Protein AF-A0A183D5B6-F1 (afdb_monomer_lite)

Structure (mmCIF, N/CA/C/O backbone):
data_AF-A0A183D5B6-F1
#
_entry.id   AF-A0A183D5B6-F1
#
loop_
_atom_site.group_PDB
_atom_site.id
_atom_site.type_symbol
_atom_site.label_atom_id
_atom_site.label_alt_id
_atom_site.label_comp_id
_atom_site.label_asym_id
_atom_site.label_entity_id
_atom_site.label_seq_id
_atom_site.pdbx_PDB_ins_code
_atom_site.Cartn_x
_atom_site.Cartn_y
_atom_site.Cartn_z
_atom_site.occupancy
_atom_site.B_iso_or_equiv
_atom_site.auth_seq_id
_atom_site.auth_comp_id
_atom_site.auth_asym_id
_atom_site.auth_atom_id
_atom_site.pdbx_PDB_model_num
ATOM 1 N N . LEU A 1 1 ? -7.901 15.102 -16.592 1.00 72.69 1 LEU A N 1
ATOM 2 C CA . LEU A 1 1 ? -7.414 14.737 -15.235 1.00 72.69 1 LEU A CA 1
ATOM 3 C C . LEU A 1 1 ? -6.579 15.893 -14.696 1.00 72.69 1 LEU A C 1
ATOM 5 O O . LEU A 1 1 ? -5.852 16.489 -15.480 1.00 72.69 1 LEU A O 1
ATOM 9 N N . LYS A 1 2 ? -6.691 16.240 -13.405 1.00 83.62 2 LYS A N 1
ATOM 10 C CA . LYS A 1 2 ? -5.818 17.269 -12.806 1.00 83.62 2 LYS A CA 1
ATOM 11 C C . LYS A 1 2 ? -4.348 16.827 -12.911 1.00 83.62 2 LYS A C 1
ATOM 13 O O . LYS A 1 2 ? -4.096 15.622 -12.816 1.00 83.62 2 LYS A O 1
ATOM 18 N N . PRO A 1 3 ? -3.394 17.759 -13.086 1.00 90.00 3 PRO A N 1
ATOM 19 C CA . PRO A 1 3 ? -1.983 17.404 -13.130 1.00 90.00 3 PRO A CA 1
ATOM 20 C C . PRO A 1 3 ? -1.570 16.699 -11.827 1.00 90.00 3 PRO A C 1
ATOM 22 O O . PRO A 1 3 ? -2.058 17.061 -10.748 1.00 90.00 3 PRO A O 1
ATOM 25 N N . PRO A 1 4 ? -0.699 15.679 -11.898 1.00 94.19 4 PRO A N 1
ATOM 26 C CA . PRO A 1 4 ? -0.290 14.954 -10.709 1.00 94.19 4 PRO A CA 1
ATOM 27 C C . PRO A 1 4 ? 0.570 15.808 -9.783 1.00 94.19 4 PRO A C 1
ATOM 29 O O . PRO A 1 4 ? 1.421 16.581 -10.222 1.00 94.19 4 PRO A O 1
ATOM 32 N N . LYS A 1 5 ? 0.426 15.578 -8.477 1.00 95.31 5 LYS A N 1
ATOM 33 C CA . LYS A 1 5 ? 1.316 16.164 -7.472 1.00 95.31 5 LYS A CA 1
ATOM 34 C C . LYS A 1 5 ? 2.598 15.336 -7.385 1.00 95.31 5 LYS A C 1
ATOM 36 O O . LYS A 1 5 ? 2.540 14.158 -7.035 1.00 95.31 5 LYS A O 1
ATOM 41 N N . LYS A 1 6 ? 3.743 15.956 -7.675 1.00 96.31 6 LYS A N 1
ATOM 42 C CA . LYS A 1 6 ? 5.081 15.360 -7.534 1.00 96.31 6 LYS A CA 1
ATOM 43 C C . LYS A 1 6 ? 5.685 15.785 -6.197 1.00 96.31 6 LYS A C 1
ATOM 45 O O . LYS A 1 6 ? 5.609 16.955 -5.836 1.00 96.31 6 LYS A O 1
ATOM 50 N N . ILE A 1 7 ? 6.222 14.837 -5.436 1.00 95.50 7 ILE A N 1
ATOM 51 C CA . ILE A 1 7 ? 6.751 15.066 -4.086 1.00 95.50 7 ILE A CA 1
ATOM 52 C C . ILE A 1 7 ? 8.058 14.290 -3.935 1.00 95.50 7 ILE A C 1
ATOM 54 O O . ILE A 1 7 ? 8.095 13.090 -4.209 1.00 95.50 7 ILE A O 1
ATOM 58 N N . ILE A 1 8 ? 9.111 14.963 -3.473 1.00 95.88 8 ILE A N 1
ATOM 59 C CA . ILE A 1 8 ? 10.367 14.314 -3.080 1.00 95.88 8 ILE A CA 1
ATOM 60 C C . ILE A 1 8 ? 10.140 13.589 -1.753 1.00 95.88 8 ILE A C 1
ATOM 62 O O . ILE A 1 8 ? 9.455 14.092 -0.863 1.00 95.88 8 ILE A O 1
ATOM 66 N N . THR A 1 9 ? 10.688 12.387 -1.625 1.00 93.12 9 THR A N 1
ATOM 67 C CA . THR A 1 9 ? 10.520 11.547 -0.435 1.00 93.12 9 THR A CA 1
ATOM 68 C C . THR A 1 9 ? 11.868 11.001 0.032 1.00 93.12 9 THR A C 1
ATOM 70 O O . THR A 1 9 ? 12.789 10.893 -0.781 1.00 93.12 9 THR A O 1
ATOM 73 N N . PRO A 1 10 ? 12.004 10.601 1.310 1.00 92.19 10 PRO A N 1
ATOM 74 C CA . PRO A 1 10 ? 13.259 10.046 1.820 1.00 92.19 10 PRO A CA 1
ATOM 75 C C . PRO A 1 10 ? 13.767 8.828 1.032 1.00 92.19 10 PRO A C 1
ATOM 77 O O . PRO A 1 10 ? 14.970 8.629 0.927 1.00 92.19 10 PRO A O 1
ATOM 80 N N . TYR A 1 11 ? 12.870 8.051 0.416 1.00 91.81 11 TYR A N 1
ATOM 81 C CA . TYR A 1 11 ? 13.207 6.871 -0.388 1.00 91.81 11 TYR A CA 1
ATOM 82 C C . TYR A 1 11 ? 13.341 7.136 -1.899 1.00 91.81 11 TYR A C 1
ATOM 84 O O . TYR A 1 11 ? 13.613 6.201 -2.649 1.00 91.81 11 TYR A O 1
ATOM 92 N N . GLY A 1 12 ? 13.126 8.369 -2.370 1.00 94.19 12 GLY A N 1
ATOM 93 C CA . GLY A 1 12 ? 13.113 8.713 -3.796 1.00 94.19 12 GLY A CA 1
ATOM 94 C C . GLY A 1 12 ? 12.052 9.766 -4.110 1.00 94.19 12 GLY A C 1
ATOM 95 O O . GLY A 1 12 ? 12.141 10.907 -3.660 1.00 94.19 12 GLY A O 1
ATOM 96 N N . GLY A 1 13 ? 11.006 9.391 -4.838 1.00 94.94 13 GLY A N 1
ATOM 97 C CA . GLY A 1 13 ? 9.919 10.287 -5.224 1.00 94.94 13 GLY A CA 1
ATOM 98 C C . GLY A 1 13 ? 8.540 9.649 -5.114 1.00 94.94 13 GLY A C 1
ATOM 99 O O . GLY A 1 13 ? 8.379 8.434 -5.025 1.00 94.94 13 GLY A O 1
ATOM 100 N N . ARG A 1 14 ? 7.514 10.493 -5.146 1.00 94.94 14 ARG A N 1
ATOM 101 C CA . ARG A 1 14 ? 6.115 10.075 -5.158 1.00 94.94 14 ARG A CA 1
ATOM 102 C C . ARG A 1 14 ? 5.308 10.954 -6.099 1.00 94.94 14 ARG A C 1
ATOM 104 O O . ARG A 1 14 ? 5.408 12.179 -6.047 1.00 94.94 14 ARG A O 1
ATOM 111 N N . ILE A 1 15 ? 4.475 10.323 -6.916 1.00 96.25 15 ILE A N 1
ATOM 112 C CA . ILE A 1 15 ? 3.544 10.977 -7.833 1.00 96.25 15 ILE A CA 1
ATOM 113 C C . ILE A 1 15 ? 2.125 10.613 -7.397 1.00 96.25 15 ILE A C 1
ATOM 115 O O . ILE A 1 15 ? 1.838 9.453 -7.115 1.00 96.25 15 ILE A O 1
ATOM 119 N N . SER A 1 16 ? 1.232 11.593 -7.286 1.00 94.81 16 SER A N 1
ATOM 120 C CA . SER A 1 16 ? -0.141 11.365 -6.827 1.00 94.81 16 SER A CA 1
ATOM 121 C C . SER A 1 16 ? -1.167 11.942 -7.790 1.00 94.81 16 SER A C 1
ATOM 123 O O . SER A 1 16 ? -1.099 13.121 -8.137 1.00 94.81 16 SER A O 1
ATOM 125 N N . PHE A 1 17 ? -2.150 11.122 -8.147 1.00 94.75 17 PHE A N 1
ATOM 126 C CA . PHE A 1 17 ? -3.275 11.460 -9.010 1.00 94.75 17 PHE A CA 1
ATOM 127 C C . PHE A 1 17 ? -4.583 11.369 -8.223 1.00 94.75 17 PHE A C 1
ATOM 129 O O . PHE A 1 17 ? -4.721 10.554 -7.307 1.00 94.75 17 PHE A O 1
ATOM 136 N N . ILE A 1 18 ? -5.552 12.196 -8.608 1.00 94.12 18 ILE A N 1
ATOM 137 C CA . ILE A 1 18 ? -6.954 12.016 -8.229 1.00 94.12 18 ILE A CA 1
ATOM 138 C C . ILE A 1 18 ? -7.667 11.449 -9.455 1.00 94.12 18 ILE A C 1
ATOM 140 O O . ILE A 1 18 ? -7.829 12.139 -10.461 1.00 94.12 18 ILE A O 1
ATOM 144 N N . MET A 1 19 ? -8.026 10.177 -9.363 1.00 92.12 19 MET A N 1
ATOM 145 C CA . MET A 1 19 ? -8.782 9.418 -10.349 1.00 92.12 19 MET A CA 1
ATOM 146 C C . MET A 1 19 ? -10.285 9.746 -10.239 1.00 92.12 19 MET A C 1
ATOM 148 O O . MET A 1 19 ? -10.719 10.343 -9.241 1.00 92.12 19 MET A O 1
ATOM 152 N N . PRO A 1 20 ? -11.106 9.363 -11.237 1.00 91.25 20 PRO A N 1
ATOM 153 C CA . PRO A 1 20 ? -12.561 9.466 -11.144 1.00 91.25 20 PRO A CA 1
ATOM 154 C C . PRO A 1 20 ? -13.109 8.830 -9.855 1.00 91.25 20 PRO A C 1
ATOM 156 O O . PRO A 1 20 ? -12.538 7.879 -9.315 1.00 91.25 20 PRO A O 1
ATOM 159 N N . GLY A 1 21 ? -14.190 9.400 -9.320 1.00 89.56 21 GLY A N 1
ATOM 160 C CA . GLY A 1 21 ? -14.752 8.976 -8.032 1.00 89.56 21 GLY A CA 1
ATOM 161 C C . GLY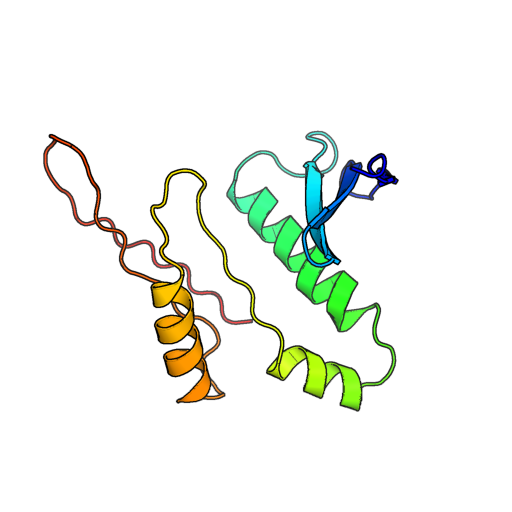 A 1 21 ? -13.940 9.417 -6.808 1.00 89.56 21 GLY A C 1
ATOM 162 O O . GLY A 1 21 ? -14.110 8.859 -5.733 1.00 89.56 21 GLY A O 1
ATOM 163 N N . LYS A 1 22 ? -13.048 10.412 -6.953 1.00 89.19 22 LYS A N 1
ATOM 164 C CA . LYS A 1 22 ? -12.153 10.921 -5.887 1.00 89.19 22 LYS A CA 1
ATOM 165 C C . LYS A 1 22 ? -11.132 9.886 -5.380 1.00 89.19 22 LYS A C 1
ATOM 167 O O . LYS A 1 22 ? -10.463 10.130 -4.374 1.00 89.19 22 LYS A O 1
ATOM 172 N N . ASN A 1 23 ? -10.955 8.780 -6.103 1.00 89.81 23 ASN A N 1
ATOM 173 C CA . ASN A 1 23 ? -9.966 7.755 -5.789 1.00 89.81 23 ASN A CA 1
ATOM 174 C C . ASN A 1 23 ? -8.547 8.309 -5.939 1.00 89.81 23 ASN A C 1
ATOM 176 O O . ASN A 1 23 ? -8.242 9.028 -6.889 1.00 89.81 23 ASN A O 1
ATOM 180 N N . ARG A 1 24 ? -7.650 7.981 -5.011 1.00 91.19 24 ARG A N 1
ATOM 181 C CA . ARG A 1 24 ? -6.262 8.454 -5.058 1.00 91.19 24 ARG A CA 1
ATOM 182 C C . ARG A 1 24 ? -5.352 7.353 -5.582 1.00 91.19 24 ARG A C 1
ATOM 184 O O . ARG A 1 24 ? -5.150 6.360 -4.897 1.00 91.19 24 ARG A O 1
ATOM 191 N N . LEU A 1 25 ? -4.723 7.581 -6.731 1.00 92.50 25 LEU A N 1
ATOM 192 C CA . LEU A 1 25 ? -3.635 6.732 -7.213 1.00 92.50 25 LEU A CA 1
ATOM 193 C C . LEU A 1 25 ? -2.301 7.349 -6.795 1.00 92.50 25 LEU A C 1
ATOM 195 O O . LEU A 1 25 ? -2.027 8.513 -7.091 1.00 92.50 25 LEU A O 1
ATOM 199 N N . THR A 1 26 ? -1.470 6.579 -6.098 1.00 92.56 26 THR A N 1
ATOM 200 C CA . THR A 1 26 ? -0.148 7.027 -5.649 1.00 92.56 26 THR A CA 1
ATOM 201 C C . THR A 1 26 ? 0.923 6.101 -6.200 1.00 92.56 26 THR A C 1
ATOM 203 O O . THR A 1 26 ? 0.938 4.917 -5.887 1.00 92.56 26 THR A O 1
ATOM 206 N N . ILE A 1 27 ? 1.834 6.654 -6.994 1.00 93.44 27 ILE A N 1
ATOM 207 C CA . ILE A 1 27 ? 2.985 5.946 -7.547 1.00 93.44 27 ILE A CA 1
ATOM 208 C C . ILE A 1 27 ? 4.209 6.322 -6.722 1.00 93.44 27 ILE A C 1
ATOM 210 O O . ILE A 1 27 ? 4.533 7.502 -6.571 1.00 93.44 27 ILE A O 1
ATOM 214 N N . HIS A 1 28 ? 4.892 5.316 -6.194 1.00 91.88 28 HIS A N 1
ATOM 215 C CA . HIS A 1 28 ? 6.130 5.478 -5.448 1.00 91.88 28 HIS A CA 1
ATOM 216 C C . HIS A 1 28 ? 7.313 5.112 -6.341 1.00 91.88 28 HIS A C 1
ATOM 218 O O . HIS A 1 28 ? 7.358 4.032 -6.923 1.00 91.88 28 HIS A O 1
ATOM 224 N N . LEU A 1 29 ? 8.275 6.020 -6.441 1.00 92.75 29 LEU A N 1
ATOM 225 C CA . LEU A 1 29 ? 9.494 5.857 -7.218 1.00 92.75 29 LEU A CA 1
ATOM 226 C C . LEU A 1 29 ? 10.649 5.707 -6.236 1.00 92.75 29 LEU A C 1
ATOM 228 O O . LEU A 1 29 ? 11.025 6.672 -5.571 1.00 92.75 29 LEU A O 1
ATOM 232 N N . LYS A 1 30 ? 11.190 4.495 -6.112 1.00 91.56 30 LYS A N 1
ATOM 233 C CA . LYS A 1 30 ? 12.340 4.260 -5.236 1.00 91.56 30 LYS A CA 1
ATOM 234 C C . LYS A 1 30 ? 13.645 4.637 -5.926 1.00 91.56 30 LYS A C 1
ATOM 236 O O . LYS A 1 30 ? 13.851 4.324 -7.096 1.00 91.56 30 LYS A O 1
ATOM 241 N N . ASP A 1 31 ? 14.538 5.247 -5.168 1.00 93.56 31 ASP A N 1
ATOM 242 C CA . ASP A 1 31 ? 15.911 5.512 -5.573 1.00 93.56 31 ASP A CA 1
ATOM 243 C C . ASP A 1 31 ? 16.808 4.336 -5.159 1.00 93.56 31 ASP A C 1
ATOM 245 O O . ASP A 1 31 ? 16.852 3.961 -3.983 1.00 93.56 31 ASP A O 1
ATOM 249 N N . LYS A 1 32 ? 17.535 3.753 -6.122 1.00 92.94 32 LYS A N 1
ATOM 250 C CA . LYS A 1 32 ? 18.444 2.615 -5.892 1.00 92.94 32 LYS A CA 1
ATOM 251 C C . LYS A 1 32 ? 19.639 2.957 -4.998 1.00 92.94 32 LYS A C 1
ATOM 253 O O . LYS A 1 32 ? 20.250 2.043 -4.460 1.00 92.94 32 LYS A O 1
ATOM 258 N N . GLN A 1 33 ? 19.977 4.241 -4.860 1.00 93.50 33 GLN A N 1
ATOM 259 C CA . GLN A 1 33 ? 21.055 4.697 -3.979 1.00 93.50 33 GLN A CA 1
ATOM 260 C C . GLN A 1 33 ? 20.596 4.808 -2.519 1.00 93.50 33 GLN A C 1
ATOM 262 O O . GLN A 1 33 ? 21.418 4.752 -1.612 1.00 93.50 33 GLN A O 1
ATOM 267 N N . LYS A 1 34 ? 19.283 4.943 -2.283 1.00 90.25 34 LYS A N 1
ATOM 268 C CA . LYS A 1 34 ? 18.701 5.134 -0.943 1.00 90.25 34 LYS A CA 1
ATOM 269 C C . LYS A 1 34 ? 18.059 3.868 -0.396 1.00 90.25 34 LYS A C 1
ATOM 271 O O . LYS A 1 34 ? 18.124 3.602 0.799 1.00 90.25 34 LYS A O 1
ATOM 276 N N . ILE A 1 35 ? 17.416 3.089 -1.265 1.00 89.69 35 ILE A N 1
ATOM 277 C CA . ILE A 1 35 ? 16.711 1.861 -0.901 1.00 89.69 35 ILE A CA 1
ATOM 278 C C . ILE A 1 35 ? 17.371 0.669 -1.573 1.00 89.69 35 ILE A C 1
ATOM 280 O O . ILE A 1 35 ? 17.665 0.682 -2.769 1.00 89.69 35 ILE A O 1
ATOM 284 N N . ARG A 1 36 ? 17.522 -0.410 -0.800 1.00 92.69 36 ARG A N 1
ATOM 285 C CA . ARG A 1 36 ? 18.056 -1.683 -1.284 1.00 92.69 36 ARG A CA 1
ATOM 286 C C . ARG A 1 36 ? 17.291 -2.169 -2.526 1.00 92.69 36 ARG A C 1
ATOM 288 O O . ARG A 1 36 ? 16.057 -2.141 -2.615 1.00 92.69 36 ARG A O 1
ATOM 295 N N . VAL A 1 37 ? 18.051 -2.628 -3.514 1.00 87.38 37 VAL A N 1
ATOM 296 C CA . VAL A 1 37 ? 17.525 -3.174 -4.772 1.00 87.38 37 VAL A CA 1
ATOM 297 C C . VAL A 1 37 ? 16.884 -4.544 -4.500 1.00 87.38 37 VAL A C 1
ATOM 299 O O . VAL A 1 37 ? 17.288 -5.221 -3.561 1.00 87.38 37 VAL A O 1
ATOM 302 N N . ARG A 1 38 ? 15.917 -4.962 -5.337 1.00 89.31 38 ARG A N 1
ATOM 303 C CA . ARG A 1 38 ? 15.024 -6.153 -5.250 1.00 89.31 38 ARG A CA 1
ATOM 304 C C . ARG A 1 38 ? 13.601 -5.865 -4.755 1.00 89.31 38 ARG A C 1
ATOM 306 O O . ARG A 1 38 ? 13.331 -4.832 -4.143 1.00 89.31 38 ARG A O 1
ATOM 313 N N . LYS A 1 39 ? 12.689 -6.793 -5.078 1.00 85.94 39 LYS A N 1
ATOM 314 C CA . LYS A 1 39 ? 11.243 -6.710 -4.801 1.00 85.94 39 LYS A CA 1
ATOM 315 C C . LYS A 1 39 ? 10.930 -6.716 -3.297 1.00 85.94 39 LYS A C 1
ATOM 317 O O . LYS A 1 39 ? 10.204 -5.843 -2.838 1.00 85.94 39 LYS A O 1
ATOM 322 N N . ARG A 1 40 ? 11.561 -7.606 -2.516 1.00 89.19 40 ARG A N 1
ATOM 323 C CA . ARG A 1 40 ? 11.363 -7.699 -1.052 1.00 89.19 40 ARG A CA 1
ATOM 324 C C . ARG A 1 40 ? 11.628 -6.376 -0.326 1.00 89.19 40 ARG A C 1
ATOM 326 O O . ARG A 1 40 ? 10.832 -5.946 0.496 1.00 89.19 40 ARG A O 1
ATOM 333 N N . TRP A 1 41 ? 12.699 -5.673 -0.687 1.00 90.06 41 TRP A N 1
ATOM 334 C CA . TRP A 1 41 ? 13.014 -4.371 -0.091 1.00 90.06 41 TRP A CA 1
ATOM 335 C C . TRP A 1 41 ? 12.007 -3.278 -0.457 1.00 90.06 41 TRP A C 1
ATOM 337 O O . TRP A 1 41 ? 11.742 -2.403 0.363 1.00 90.06 41 TRP A O 1
ATOM 347 N N . SER A 1 42 ? 11.397 -3.348 -1.647 1.00 89.00 42 SER A N 1
ATOM 348 C CA . SER A 1 42 ? 10.260 -2.482 -1.973 1.00 89.00 42 SER A CA 1
ATOM 349 C C . SER A 1 42 ? 9.062 -2.773 -1.069 1.00 89.00 42 SER A C 1
ATOM 351 O O . SER A 1 42 ? 8.469 -1.833 -0.555 1.00 89.00 42 SER A O 1
ATOM 353 N N . GLN A 1 43 ? 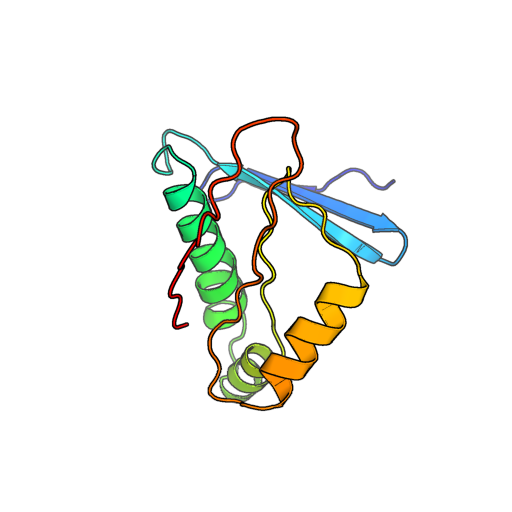8.727 -4.048 -0.842 1.00 89.12 43 GLN A N 1
ATOM 354 C CA . GLN A 1 43 ? 7.618 -4.441 0.039 1.00 89.12 43 GLN A CA 1
ATOM 355 C C . GLN A 1 43 ? 7.822 -3.910 1.465 1.00 89.12 43 GLN A C 1
ATOM 357 O O . GLN A 1 43 ? 6.937 -3.252 2.005 1.00 89.12 43 GLN A O 1
ATOM 362 N N . VAL A 1 44 ? 9.022 -4.093 2.027 1.00 90.94 44 VAL A N 1
ATOM 363 C CA . VAL A 1 44 ? 9.382 -3.553 3.350 1.00 90.94 44 VAL A CA 1
ATOM 364 C C . VAL A 1 44 ? 9.235 -2.028 3.384 1.00 90.94 44 VAL A C 1
ATOM 366 O O . VAL A 1 44 ? 8.606 -1.491 4.293 1.00 90.94 44 VAL A O 1
ATOM 369 N N . MET A 1 45 ? 9.739 -1.316 2.369 1.00 92.00 45 MET A N 1
ATOM 370 C CA . MET A 1 45 ? 9.598 0.143 2.270 1.00 92.00 45 MET A CA 1
ATOM 371 C C . MET A 1 45 ? 8.124 0.588 2.278 1.00 92.00 45 MET A C 1
ATOM 373 O O . MET A 1 45 ? 7.784 1.572 2.938 1.00 92.00 45 MET A O 1
ATOM 377 N N . TYR A 1 46 ? 7.243 -0.132 1.575 1.00 90.81 46 TYR A N 1
ATOM 378 C CA . TYR A 1 46 ? 5.810 0.170 1.566 1.00 90.81 46 TYR A CA 1
ATOM 379 C C . TYR A 1 46 ? 5.166 -0.023 2.939 1.00 90.81 46 TYR A C 1
ATOM 381 O O . TYR A 1 46 ? 4.421 0.857 3.368 1.00 90.81 46 TYR A O 1
ATOM 389 N N . LEU A 1 47 ? 5.487 -1.108 3.649 1.00 90.38 47 LEU A N 1
ATOM 390 C CA . LEU A 1 47 ? 4.962 -1.351 4.996 1.00 90.38 47 LEU A CA 1
ATOM 391 C C . LEU A 1 47 ? 5.410 -0.266 5.986 1.00 90.38 47 LEU A C 1
ATOM 393 O O . LEU A 1 47 ? 4.570 0.283 6.695 1.00 90.38 47 LEU A O 1
ATOM 397 N N . TYR A 1 48 ? 6.684 0.144 5.966 1.00 90.50 48 TYR A N 1
ATOM 398 C CA . TYR A 1 48 ? 7.161 1.268 6.788 1.00 90.50 48 TYR A CA 1
ATOM 399 C C . TYR A 1 48 ? 6.437 2.579 6.475 1.00 90.50 48 TYR A C 1
ATOM 401 O O . TYR A 1 48 ? 6.097 3.347 7.376 1.00 90.50 48 TYR A O 1
ATOM 409 N N . TYR A 1 49 ? 6.186 2.852 5.195 1.00 90.44 49 TYR A N 1
ATOM 410 C CA . TYR A 1 49 ? 5.480 4.060 4.791 1.00 90.44 49 TYR A CA 1
ATOM 411 C C . TYR A 1 49 ? 3.998 4.041 5.210 1.00 90.44 49 TYR A C 1
ATOM 413 O O . TYR A 1 49 ? 3.495 5.063 5.680 1.00 90.44 49 TYR A O 1
ATOM 421 N N . LEU A 1 50 ? 3.297 2.917 5.034 1.00 90.00 50 LEU A N 1
ATOM 422 C CA . LEU A 1 50 ? 1.863 2.789 5.319 1.00 90.00 50 LEU A CA 1
ATOM 423 C C . LEU A 1 50 ? 1.570 2.660 6.819 1.00 90.00 50 LEU A C 1
ATOM 425 O O . LEU A 1 50 ? 0.727 3.385 7.344 1.00 90.00 50 LEU A O 1
ATOM 429 N N . LEU A 1 51 ? 2.275 1.768 7.508 1.00 88.44 51 LEU A N 1
ATOM 430 C CA . LEU A 1 51 ? 2.027 1.471 8.916 1.00 88.44 51 LEU A CA 1
ATOM 431 C C . LEU A 1 51 ? 2.805 2.434 9.814 1.00 88.44 51 LEU A C 1
ATOM 433 O O . LEU A 1 51 ? 2.213 3.151 10.612 1.00 88.44 51 LEU A O 1
ATOM 437 N N . GLY A 1 52 ? 4.119 2.545 9.622 1.00 87.94 52 GLY A N 1
ATOM 438 C CA . GLY A 1 52 ? 4.956 3.428 10.439 1.00 87.94 52 GLY A CA 1
ATOM 439 C C . GLY A 1 52 ? 4.622 4.906 10.230 1.00 87.94 52 GLY A C 1
ATOM 440 O O . GLY A 1 52 ? 4.128 5.590 11.119 1.00 87.94 52 GLY A O 1
ATOM 441 N N . TYR A 1 53 ? 4.848 5.427 9.027 1.00 88.62 53 TYR A N 1
ATOM 442 C CA . TYR A 1 53 ? 4.693 6.866 8.802 1.00 88.62 53 TYR A CA 1
ATOM 443 C C . TYR A 1 53 ? 3.226 7.313 8.719 1.00 88.62 53 TYR A C 1
ATOM 445 O O . TYR A 1 53 ? 2.839 8.333 9.286 1.00 88.62 53 TYR A O 1
ATOM 453 N N . ARG A 1 54 ? 2.389 6.594 7.965 1.00 86.75 54 ARG A N 1
ATOM 454 C CA . ARG A 1 54 ? 1.032 7.057 7.637 1.00 86.75 54 ARG A CA 1
ATOM 455 C C . ARG A 1 54 ? 0.012 6.845 8.746 1.00 86.75 54 ARG A C 1
ATOM 457 O O . ARG A 1 54 ? -0.900 7.677 8.807 1.00 86.75 54 ARG A O 1
ATOM 464 N N . LEU A 1 55 ? 0.167 5.782 9.531 1.00 86.69 55 LEU A N 1
ATOM 465 C CA . LEU A 1 55 ? -0.724 5.408 10.622 1.00 86.69 55 LEU A CA 1
ATOM 466 C C . LEU A 1 55 ? -0.124 5.785 11.985 1.00 86.69 55 LEU A C 1
ATOM 468 O O . LEU A 1 55 ? -0.754 6.554 12.702 1.00 86.69 55 LEU A O 1
ATOM 472 N N . MET A 1 56 ? 1.095 5.336 12.314 1.00 84.81 56 MET A N 1
ATOM 473 C CA . MET A 1 56 ? 1.671 5.563 13.653 1.00 84.81 56 MET A CA 1
ATOM 474 C C . MET A 1 56 ? 2.152 7.003 13.885 1.00 84.81 56 MET A C 1
ATOM 476 O O . MET A 1 56 ? 1.892 7.557 14.947 1.00 84.81 56 MET A O 1
ATOM 480 N N . MET A 1 57 ? 2.839 7.622 12.915 1.00 85.88 57 MET A N 1
ATOM 481 C CA . MET A 1 57 ? 3.442 8.958 13.102 1.00 85.88 57 MET A CA 1
ATOM 482 C C . MET A 1 57 ? 2.523 10.139 12.766 1.00 85.88 57 MET A C 1
ATOM 484 O O . MET A 1 57 ? 2.837 11.268 13.121 1.00 85.88 57 MET A O 1
ATOM 488 N N . LYS A 1 58 ? 1.456 9.927 11.988 1.00 85.69 58 LYS A N 1
ATOM 489 C CA . LYS A 1 58 ? 0.608 11.016 11.457 1.00 85.69 58 LYS A CA 1
ATOM 490 C C . LYS A 1 58 ? -0.727 11.199 12.161 1.00 85.69 58 LYS A C 1
ATOM 492 O O . LYS A 1 58 ? -1.452 12.139 11.840 1.00 85.69 58 LYS A O 1
ATOM 497 N N . VAL A 1 59 ? -1.089 10.253 13.005 1.00 86.94 59 VAL A N 1
ATOM 498 C CA . VAL A 1 59 ? -2.250 10.341 13.879 1.00 86.94 59 VAL A CA 1
ATOM 499 C C . VAL A 1 59 ? -1.652 10.573 15.256 1.00 86.94 59 VAL A C 1
ATOM 501 O O . VAL A 1 59 ? -0.746 9.835 15.611 1.00 86.94 59 VAL A O 1
ATOM 504 N N . ASP A 1 60 ? -2.074 11.592 15.994 1.00 86.19 60 ASP A N 1
ATOM 505 C CA . ASP A 1 60 ? -1.479 11.873 17.310 1.00 86.19 60 ASP A CA 1
ATOM 506 C C . ASP A 1 60 ? -2.243 11.147 18.426 1.00 86.19 60 ASP A C 1
ATOM 508 O O . ASP A 1 60 ? -1.634 10.532 19.296 1.00 86.19 60 ASP A O 1
ATOM 512 N N . ASP A 1 61 ? -3.573 11.123 18.323 1.00 91.88 61 ASP A N 1
ATOM 513 C CA . ASP A 1 61 ? -4.482 10.510 19.293 1.00 91.88 61 ASP A CA 1
ATOM 514 C C . ASP A 1 61 ? -4.441 8.970 19.269 1.00 91.88 61 ASP A C 1
ATOM 516 O O . ASP A 1 61 ? -4.653 8.347 18.223 1.00 91.88 61 ASP A O 1
ATOM 520 N N . GLU A 1 62 ? -4.180 8.354 20.424 1.00 88.75 62 GLU A N 1
ATOM 521 C CA . GLU A 1 62 ? -4.019 6.899 20.561 1.00 88.75 62 GLU A CA 1
ATOM 522 C C . GLU A 1 62 ? -5.321 6.131 20.323 1.00 88.75 62 GLU A C 1
ATOM 524 O O . GLU A 1 62 ? -5.319 5.138 19.594 1.00 88.75 62 GLU A O 1
ATOM 529 N N . ILE A 1 63 ? -6.446 6.633 20.837 1.00 91.19 63 ILE A N 1
ATOM 530 C CA . ILE A 1 63 ? -7.764 6.014 20.631 1.00 91.19 63 ILE A CA 1
ATOM 531 C C . ILE A 1 63 ? -8.092 5.997 19.134 1.00 91.19 63 ILE A C 1
ATOM 533 O O . ILE A 1 63 ? -8.491 4.982 18.559 1.00 91.19 63 ILE A O 1
ATOM 537 N N . ARG A 1 64 ? -7.860 7.117 18.448 1.00 89.44 64 ARG A N 1
ATOM 538 C CA . ARG A 1 64 ? -8.052 7.228 17.005 1.00 89.44 64 ARG A CA 1
ATOM 539 C C . ARG A 1 64 ? -7.088 6.347 16.218 1.00 89.44 64 ARG A C 1
ATOM 541 O O . ARG A 1 64 ? -7.504 5.808 15.191 1.00 89.44 64 ARG A O 1
ATOM 548 N N . LYS A 1 65 ? -5.8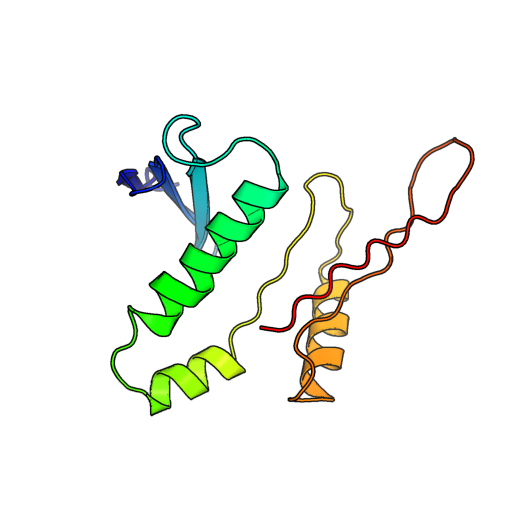33 6.178 16.653 1.00 88.94 65 LYS A N 1
ATOM 549 C CA . LYS A 1 65 ? -4.898 5.218 16.032 1.00 88.94 65 LYS A CA 1
ATOM 550 C C . LYS A 1 65 ? -5.463 3.808 16.075 1.00 88.94 65 LYS A C 1
ATOM 552 O O . LYS A 1 65 ? -5.441 3.140 15.044 1.00 88.94 65 LYS A O 1
ATOM 557 N N . GLU A 1 66 ? -5.978 3.381 17.225 1.00 88.06 66 GLU A N 1
ATOM 558 C CA . GLU A 1 66 ? -6.556 2.049 17.396 1.00 88.06 66 GLU A CA 1
ATOM 559 C C . GLU A 1 66 ? -7.787 1.853 16.501 1.00 88.06 66 GLU A C 1
ATOM 561 O O . GLU A 1 66 ? -7.874 0.880 15.756 1.00 88.06 66 GLU A O 1
ATOM 566 N N . ILE A 1 67 ? -8.704 2.821 16.470 1.00 88.81 67 ILE A N 1
ATOM 567 C CA . ILE A 1 67 ? -9.893 2.739 15.610 1.00 88.81 67 ILE A CA 1
ATOM 568 C C . ILE A 1 67 ? -9.508 2.674 14.126 1.00 88.81 67 ILE A C 1
ATOM 570 O O . ILE A 1 67 ? -10.094 1.900 13.364 1.00 88.81 67 ILE A O 1
ATOM 574 N N . ILE A 1 68 ? -8.539 3.484 13.688 1.00 88.25 68 ILE A N 1
ATOM 575 C CA . ILE A 1 68 ? -8.093 3.481 12.291 1.00 88.25 68 ILE A CA 1
ATOM 576 C C . ILE A 1 68 ? -7.377 2.169 11.965 1.00 88.25 68 ILE A C 1
ATOM 578 O O . ILE A 1 68 ? -7.623 1.619 10.892 1.00 88.25 68 ILE A O 1
ATOM 582 N N . SER A 1 69 ? -6.519 1.657 12.852 1.00 85.44 69 SER A N 1
ATOM 583 C CA . SER A 1 69 ? -5.769 0.420 12.609 1.00 85.44 69 SER A CA 1
ATOM 584 C C . SER A 1 69 ? -6.702 -0.781 12.455 1.00 85.44 69 SER A C 1
ATOM 586 O O . SER A 1 69 ? -6.546 -1.543 11.507 1.00 85.44 69 SER A O 1
ATOM 588 N N . GLN A 1 70 ? -7.738 -0.879 13.294 1.00 84.50 70 GLN A N 1
ATOM 589 C CA . GLN A 1 70 ? -8.745 -1.945 13.236 1.00 84.50 70 GLN A CA 1
ATOM 590 C C . GLN A 1 70 ? -9.620 -1.893 11.970 1.00 84.50 70 GLN A C 1
ATOM 592 O O . GLN A 1 70 ? -10.217 -2.898 11.597 1.00 84.50 70 GLN A O 1
ATOM 597 N N . ASN A 1 71 ? -9.698 -0.737 11.301 1.00 85.19 71 ASN A N 1
ATOM 598 C CA . ASN A 1 71 ? -10.522 -0.527 10.105 1.00 85.19 71 ASN A CA 1
ATOM 599 C C . ASN A 1 71 ? -9.701 -0.276 8.829 1.00 85.19 71 ASN A C 1
ATOM 601 O O . ASN A 1 71 ? -10.257 0.116 7.800 1.00 85.19 71 ASN A O 1
ATOM 605 N N . THR A 1 72 ? -8.382 -0.473 8.877 1.00 85.62 72 THR A N 1
ATOM 606 C CA . THR A 1 72 ? -7.494 -0.283 7.727 1.00 85.62 72 THR A CA 1
ATOM 607 C C . THR A 1 72 ? -6.953 -1.625 7.265 1.00 85.62 72 THR A C 1
ATOM 609 O O . THR A 1 72 ? -6.257 -2.313 8.002 1.00 85.62 72 THR A O 1
ATOM 612 N N . PHE A 1 73 ? -7.212 -1.957 6.003 1.00 87.00 73 PHE A N 1
ATOM 613 C CA . PHE A 1 73 ? -6.753 -3.192 5.375 1.00 87.00 73 PHE A CA 1
ATOM 614 C C . PHE A 1 73 ? -5.728 -2.887 4.283 1.00 87.00 73 PHE A C 1
ATOM 616 O O . PHE A 1 73 ? -5.860 -1.902 3.550 1.00 87.00 73 PHE A O 1
ATOM 623 N N . ILE A 1 74 ? -4.712 -3.741 4.158 1.00 89.38 74 ILE A N 1
ATOM 624 C CA . ILE A 1 74 ? -3.709 -3.659 3.095 1.00 89.38 74 ILE A CA 1
ATOM 625 C C . ILE A 1 74 ? -3.880 -4.876 2.191 1.00 89.38 74 ILE A C 1
ATOM 627 O O . ILE A 1 74 ? -3.664 -6.006 2.616 1.00 89.38 74 ILE A O 1
ATOM 631 N N . LEU A 1 75 ? -4.239 -4.627 0.933 1.00 89.75 75 LEU A N 1
ATOM 632 C CA . LEU A 1 75 ? -4.261 -5.636 -0.119 1.00 89.75 75 LEU A CA 1
ATOM 633 C C . LEU A 1 75 ? -3.016 -5.471 -0.992 1.00 89.75 75 LEU A C 1
ATOM 635 O O . LEU A 1 75 ? -2.775 -4.394 -1.542 1.00 89.75 75 LEU A O 1
ATOM 639 N N . THR A 1 76 ? -2.234 -6.537 -1.123 1.00 88.94 76 THR A N 1
ATOM 640 C CA . THR A 1 76 ? -1.059 -6.596 -1.995 1.00 88.94 76 THR A CA 1
ATOM 641 C C . THR A 1 76 ? -1.306 -7.598 -3.116 1.00 88.94 76 THR A C 1
ATOM 643 O O . THR A 1 76 ? -1.745 -8.718 -2.872 1.00 88.94 76 THR A O 1
ATOM 646 N N . LEU A 1 77 ? -1.041 -7.184 -4.355 1.00 87.56 77 LEU A N 1
ATOM 647 C CA . LEU A 1 77 ? -1.197 -8.002 -5.558 1.00 87.56 77 LEU A CA 1
ATOM 648 C C . LEU A 1 77 ? 0.011 -7.776 -6.466 1.00 87.56 77 LEU A C 1
ATOM 650 O O . LEU A 1 77 ? 0.496 -6.643 -6.570 1.00 87.56 77 LEU A O 1
ATOM 654 N N . ASP A 1 78 ? 0.482 -8.838 -7.115 1.00 85.81 78 ASP A N 1
ATOM 655 C CA . ASP A 1 78 ? 1.461 -8.714 -8.191 1.00 85.81 78 ASP A CA 1
ATOM 656 C C . ASP A 1 78 ? 0.763 -8.275 -9.492 1.00 85.81 78 ASP A C 1
ATOM 658 O O . ASP A 1 78 ? -0.437 -8.471 -9.680 1.00 85.81 78 ASP A O 1
ATOM 662 N N . GLY A 1 79 ? 1.510 -7.614 -10.382 1.00 82.38 79 GLY A N 1
ATOM 663 C CA . GLY A 1 79 ? 0.956 -7.014 -11.605 1.00 82.38 79 GLY A CA 1
ATOM 664 C C . GLY A 1 79 ? 0.492 -8.022 -12.663 1.00 82.38 79 GLY A C 1
ATOM 665 O O . GLY A 1 79 ? -0.123 -7.621 -13.644 1.00 82.38 79 GLY A O 1
ATOM 666 N N . ASP A 1 80 ? 0.802 -9.299 -12.469 1.00 82.88 80 ASP A N 1
ATOM 667 C CA . ASP A 1 80 ? 0.444 -10.447 -13.303 1.00 82.88 80 ASP A CA 1
ATOM 668 C C . ASP A 1 80 ? -0.640 -11.334 -12.663 1.00 82.88 80 ASP A C 1
ATOM 670 O O . ASP A 1 80 ? -0.922 -12.425 -13.157 1.00 82.88 80 ASP A O 1
ATOM 674 N N . VAL A 1 81 ? -1.267 -10.877 -11.575 1.00 83.62 81 VAL A N 1
ATOM 675 C CA . VAL A 1 81 ? -2.340 -11.607 -10.894 1.00 83.62 81 VAL A CA 1
ATOM 676 C C . VAL A 1 81 ? -3.709 -11.142 -11.385 1.00 83.62 81 VAL A C 1
ATOM 678 O O . VAL A 1 81 ? -4.080 -9.976 -11.241 1.00 83.62 81 VAL A O 1
ATOM 681 N N . ASP A 1 82 ? -4.506 -12.092 -11.874 1.00 84.44 82 ASP A N 1
ATOM 682 C CA . ASP A 1 82 ? -5.935 -11.894 -12.106 1.00 84.44 82 ASP A CA 1
ATOM 683 C C . ASP A 1 82 ? -6.667 -11.802 -10.761 1.00 84.44 82 ASP A C 1
ATOM 685 O O . ASP A 1 82 ? -6.800 -12.792 -10.037 1.00 84.44 82 ASP A O 1
ATOM 689 N N . PHE A 1 83 ? -7.172 -10.618 -10.424 1.00 84.12 83 PHE A N 1
ATOM 690 C CA . PHE A 1 83 ? -7.896 -10.392 -9.177 1.00 84.12 83 PHE A CA 1
ATOM 691 C C . PHE A 1 83 ? -9.267 -9.770 -9.441 1.00 84.12 83 PHE A C 1
ATOM 693 O O . PHE A 1 83 ? -9.378 -8.658 -9.959 1.00 84.12 83 PHE A O 1
ATOM 700 N N . SER A 1 84 ? -10.325 -10.498 -9.079 1.00 87.31 84 SER A N 1
ATO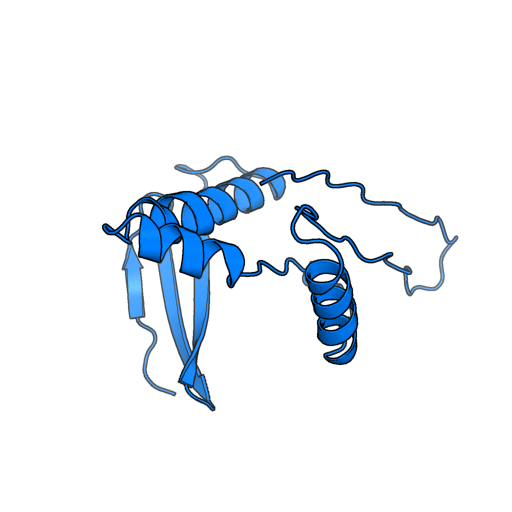M 701 C CA . SER A 1 84 ? -11.705 -10.038 -9.258 1.00 87.31 84 SER A CA 1
ATOM 702 C C . SER A 1 84 ? -12.190 -9.223 -8.050 1.00 87.31 84 SER A C 1
ATOM 704 O O . SER A 1 84 ? -11.788 -9.513 -6.918 1.00 87.31 84 SER A O 1
ATOM 706 N N . PRO A 1 85 ? -13.100 -8.249 -8.232 1.00 87.00 85 PRO A N 1
ATOM 707 C CA . PRO A 1 85 ? -13.699 -7.512 -7.116 1.00 87.00 85 PRO A CA 1
ATOM 708 C C . PRO A 1 85 ? -14.361 -8.420 -6.066 1.00 87.00 85 PRO A C 1
ATOM 710 O O . PRO A 1 85 ? -14.312 -8.126 -4.874 1.00 87.00 85 PRO A O 1
ATOM 713 N N . GLN A 1 86 ? -14.922 -9.559 -6.486 1.00 87.44 86 GLN A N 1
ATOM 714 C CA . GLN A 1 86 ? -15.552 -10.545 -5.606 1.00 87.44 86 GLN A CA 1
ATOM 715 C C . GLN A 1 86 ? -14.561 -11.139 -4.594 1.00 87.44 86 GLN A C 1
ATOM 717 O O . GLN A 1 86 ? -14.937 -11.423 -3.457 1.00 87.44 86 GLN A O 1
ATOM 722 N N . CYS A 1 87 ? -13.281 -11.263 -4.960 1.00 86.75 87 CYS A N 1
ATOM 723 C CA . CYS A 1 87 ? -12.237 -11.746 -4.058 1.00 86.75 87 CYS A CA 1
ATOM 724 C C . CYS A 1 87 ? -12.031 -10.818 -2.849 1.00 86.75 87 CYS A C 1
ATOM 726 O O . CYS A 1 87 ? -11.677 -11.299 -1.774 1.00 86.75 87 CYS A O 1
ATOM 728 N N . VAL A 1 88 ? -12.294 -9.510 -2.985 1.00 87.50 88 VAL A N 1
ATOM 729 C CA . VAL A 1 88 ? -12.224 -8.560 -1.859 1.00 87.50 88 VAL A CA 1
ATOM 730 C C . VAL A 1 88 ? -13.252 -8.911 -0.791 1.00 87.50 88 VAL A C 1
ATOM 732 O O . VAL A 1 88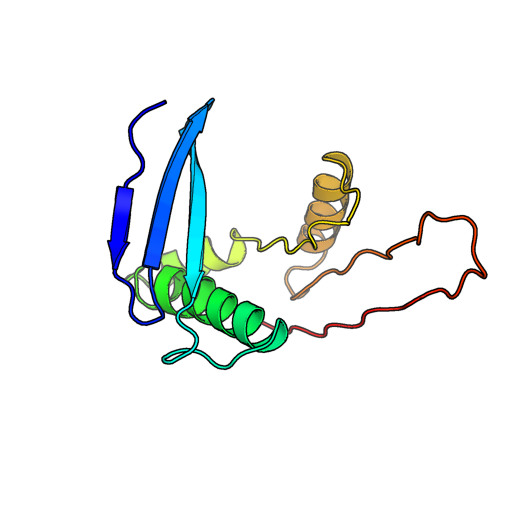 ? -12.914 -8.906 0.389 1.00 87.50 88 VAL A O 1
ATOM 735 N N . HIS A 1 89 ? -14.482 -9.248 -1.189 1.00 89.25 89 HIS A N 1
ATOM 736 C CA . HIS A 1 89 ? -15.544 -9.610 -0.248 1.00 89.25 89 HIS A CA 1
ATOM 737 C C . HIS A 1 89 ? -15.150 -10.829 0.584 1.00 89.25 89 HIS A C 1
ATOM 739 O O . HIS A 1 89 ? -15.209 -10.771 1.807 1.00 89.25 89 HIS A O 1
ATOM 745 N N . LEU A 1 90 ? -14.630 -11.876 -0.064 1.00 87.38 90 LEU A N 1
ATOM 746 C CA . LEU A 1 90 ? -14.173 -13.080 0.629 1.00 87.38 90 LEU A CA 1
ATOM 747 C C . LEU A 1 90 ? -13.058 -12.782 1.644 1.00 87.38 90 LEU A C 1
ATOM 749 O O . LEU A 1 90 ? -13.109 -13.265 2.774 1.00 87.38 90 LEU A O 1
ATOM 753 N N . LEU A 1 91 ? -12.056 -11.987 1.255 1.00 87.94 91 LEU A N 1
ATOM 754 C CA . LEU A 1 91 ? -10.951 -11.619 2.144 1.00 87.94 91 LEU A CA 1
ATOM 755 C C . LEU A 1 91 ? -11.445 -10.799 3.343 1.00 87.94 91 LEU A C 1
ATOM 757 O O . LEU A 1 91 ? -11.075 -11.089 4.478 1.00 87.94 91 LEU A O 1
ATOM 761 N N . VAL A 1 92 ? -12.314 -9.815 3.107 1.00 87.00 92 VAL A N 1
ATOM 762 C CA . VAL A 1 92 ? -12.887 -8.983 4.174 1.00 87.00 92 VAL A CA 1
ATOM 763 C C . VAL A 1 92 ? -13.762 -9.815 5.113 1.00 87.00 92 VAL A C 1
ATOM 765 O O . VAL A 1 92 ? -13.678 -9.636 6.325 1.00 87.00 92 VAL A O 1
ATOM 768 N N . ASP A 1 93 ? -14.558 -10.748 4.593 1.00 88.38 93 ASP A N 1
ATOM 769 C CA . ASP A 1 93 ? -15.395 -11.627 5.413 1.00 88.38 93 ASP A CA 1
ATOM 770 C C . ASP A 1 93 ? -14.552 -12.555 6.297 1.00 88.38 93 ASP A C 1
ATOM 772 O O . ASP A 1 93 ? -14.895 -12.773 7.459 1.00 88.38 93 ASP A O 1
ATOM 776 N N . LEU A 1 94 ? -13.418 -13.059 5.795 1.00 86.62 94 LEU A N 1
ATOM 777 C CA . LEU A 1 94 ? -12.458 -13.819 6.603 1.00 86.62 94 LEU A CA 1
ATOM 778 C C . LEU A 1 94 ? -11.863 -12.965 7.727 1.00 86.62 94 LEU A C 1
ATOM 780 O O . LEU A 1 94 ? -11.844 -13.401 8.876 1.00 86.62 94 LEU A O 1
ATOM 784 N N . MET A 1 95 ? -11.437 -11.737 7.422 1.00 84.94 95 MET A N 1
ATOM 785 C CA . MET A 1 95 ? -10.861 -10.826 8.420 1.00 84.94 95 MET A CA 1
ATOM 786 C C . MET A 1 95 ? -11.888 -10.331 9.447 1.00 84.94 95 MET A C 1
ATOM 788 O O . MET A 1 95 ? -11.532 -10.040 10.583 1.00 84.94 95 MET A O 1
ATOM 792 N N . LYS A 1 96 ? -13.175 -10.272 9.088 1.00 85.00 96 LYS A N 1
ATOM 793 C CA . LYS A 1 96 ? -14.256 -9.933 10.026 1.00 85.00 96 LYS A CA 1
ATOM 794 C C . LYS A 1 96 ? -14.610 -11.068 10.986 1.00 85.00 96 LYS A C 1
ATOM 796 O O . LYS A 1 96 ? -15.098 -10.785 12.077 1.00 85.00 96 LYS A O 1
ATOM 801 N N . LYS A 1 97 ? -14.401 -12.330 10.592 1.00 88.94 97 LYS A N 1
ATOM 802 C CA . LYS A 1 97 ? -14.710 -13.498 11.436 1.00 88.94 97 LYS A CA 1
ATOM 803 C C . LYS A 1 97 ? -13.789 -13.610 12.647 1.00 88.94 97 LYS A C 1
ATOM 805 O O . LYS A 1 97 ? -14.249 -14.029 13.704 1.00 88.94 97 LYS A O 1
ATOM 810 N N . ASP A 1 98 ? -12.520 -13.236 12.502 1.00 85.31 98 ASP A N 1
ATOM 811 C CA . ASP A 1 98 ? -11.544 -13.273 13.589 1.00 85.31 98 ASP A CA 1
ATOM 812 C C . ASP A 1 98 ? -10.731 -11.976 13.647 1.00 85.31 98 ASP A C 1
ATOM 814 O O . ASP A 1 98 ? -9.881 -11.711 12.799 1.00 85.31 98 ASP A O 1
ATOM 818 N N . ARG A 1 99 ? -10.950 -11.189 14.707 1.00 82.25 99 ARG A N 1
ATOM 819 C CA . ARG A 1 99 ? -10.213 -9.941 14.964 1.00 82.25 99 ARG A CA 1
ATOM 820 C C . ARG A 1 99 ? -8.721 -10.158 15.237 1.00 82.25 99 ARG A C 1
ATOM 822 O O . ARG A 1 99 ? -7.965 -9.192 15.207 1.00 82.25 99 ARG A O 1
ATOM 829 N N . ARG A 1 100 ? -8.293 -11.386 15.543 1.00 84.69 100 ARG A N 1
ATOM 830 C CA . ARG A 1 100 ? -6.881 -11.745 15.743 1.00 84.69 100 ARG A CA 1
ATOM 831 C C . ARG A 1 100 ? -6.187 -12.145 14.439 1.00 84.69 100 ARG A C 1
ATOM 833 O O . ARG A 1 100 ? -4.974 -12.363 14.451 1.00 84.69 100 ARG A O 1
ATOM 840 N N . LEU A 1 101 ? -6.915 -12.237 13.324 1.00 85.44 101 LEU A N 1
ATOM 841 C CA . LEU A 1 101 ? -6.341 -12.579 12.029 1.00 85.44 101 LEU A CA 1
ATOM 842 C C . LEU A 1 101 ? -5.492 -11.416 11.491 1.00 85.44 101 LEU A C 1
ATOM 844 O O . LEU A 1 101 ? -6.020 -10.407 11.031 1.00 85.44 101 LEU A O 1
ATOM 848 N N . GLY A 1 102 ? -4.167 -11.574 11.516 1.00 82.00 102 GLY A N 1
ATOM 849 C CA . GLY A 1 102 ? -3.230 -10.546 11.041 1.00 82.00 102 GLY A CA 1
ATOM 850 C C . GLY A 1 102 ? -3.087 -10.469 9.516 1.00 82.00 102 GLY A C 1
ATOM 851 O O . GLY A 1 102 ? -2.819 -9.400 8.973 1.00 82.00 102 GLY A O 1
ATOM 852 N N . ALA A 1 103 ? -3.282 -11.585 8.807 1.00 86.00 103 ALA A N 1
ATOM 853 C CA . ALA A 1 103 ? -3.188 -11.641 7.352 1.00 86.00 103 ALA A CA 1
ATOM 854 C C . ALA A 1 103 ? -3.992 -12.813 6.776 1.00 86.00 103 ALA A C 1
ATOM 856 O O . ALA A 1 103 ? -4.107 -13.871 7.394 1.00 86.00 103 ALA A O 1
ATOM 857 N N . ALA A 1 104 ? -4.488 -12.635 5.554 1.00 85.69 104 ALA A N 1
ATOM 858 C CA . ALA A 1 104 ? -5.065 -13.692 4.733 1.00 85.69 104 ALA A CA 1
ATOM 859 C C . ALA A 1 104 ? -4.372 -13.687 3.365 1.00 85.69 104 ALA A C 1
ATOM 861 O O . ALA A 1 104 ? -4.167 -12.626 2.776 1.00 85.69 104 ALA A O 1
ATOM 862 N N . CYS A 1 105 ? -4.012 -14.866 2.858 1.00 82.50 105 CYS A N 1
ATOM 863 C CA . CYS A 1 105 ? -3.384 -15.021 1.548 1.00 82.50 105 CYS A CA 1
ATOM 864 C C . CYS A 1 105 ? -4.262 -15.898 0.651 1.00 82.50 105 CYS A C 1
ATOM 866 O O . CYS A 1 105 ? -4.766 -16.937 1.082 1.00 82.50 105 CYS A O 1
ATOM 868 N N . GLY A 1 106 ? -4.468 -15.465 -0.592 1.00 73.88 106 GLY A N 1
ATOM 869 C CA . GLY A 1 106 ? -5.180 -16.248 -1.597 1.00 73.88 106 GLY A CA 1
ATOM 870 C C . GLY A 1 106 ? -4.273 -17.301 -2.232 1.00 73.88 106 GLY A C 1
ATOM 871 O O . GLY A 1 106 ? -3.074 -17.086 -2.393 1.00 73.88 106 GLY A O 1
ATOM 872 N N . ARG A 1 107 ? -4.854 -18.431 -2.648 1.00 75.81 107 ARG A N 1
ATOM 873 C CA . ARG A 1 107 ? -4.158 -19.397 -3.508 1.00 75.81 107 ARG A CA 1
ATOM 874 C C . ARG A 1 107 ? -4.098 -18.869 -4.940 1.00 75.81 107 ARG A C 1
ATOM 876 O O . ARG A 1 107 ? -5.128 -18.498 -5.503 1.00 75.81 107 ARG A O 1
ATOM 883 N N . ILE A 1 108 ? -2.903 -18.859 -5.527 1.00 75.12 108 ILE A N 1
ATOM 884 C CA . ILE A 1 108 ? -2.682 -18.449 -6.917 1.00 75.12 108 ILE A CA 1
ATOM 885 C C . ILE A 1 108 ? -2.708 -19.698 -7.793 1.00 75.12 108 ILE A C 1
ATOM 887 O O . ILE A 1 108 ? -1.934 -20.628 -7.578 1.00 75.12 108 ILE A O 1
ATOM 891 N N . HIS A 1 109 ? -3.590 -19.706 -8.789 1.00 77.56 109 HIS A N 1
ATOM 892 C CA . HIS A 1 109 ? -3.662 -20.782 -9.773 1.00 77.56 109 HIS A CA 1
ATOM 893 C C . HIS A 1 109 ? -2.939 -20.323 -11.044 1.00 77.56 109 HIS A C 1
ATOM 895 O O . HIS A 1 109 ? -3.413 -19.379 -11.685 1.00 77.56 109 HIS A O 1
ATOM 901 N N . PRO A 1 110 ? -1.799 -20.935 -11.415 1.00 72.38 110 PRO A N 1
ATOM 902 C CA . PRO A 1 110 ? -1.063 -20.525 -12.602 1.00 72.38 110 PRO A CA 1
ATOM 903 C C . PRO A 1 110 ? -1.908 -20.785 -13.852 1.00 72.38 110 PRO A C 1
ATOM 905 O O . PRO A 1 110 ? -2.382 -21.899 -14.080 1.00 72.38 110 PRO A O 1
ATOM 908 N N . ARG A 1 111 ? -2.086 -19.754 -14.681 1.00 68.12 111 ARG A N 1
ATOM 909 C CA . ARG A 1 111 ? -2.716 -19.874 -15.999 1.00 68.12 111 ARG A CA 1
ATOM 910 C C . ARG A 1 111 ? -1.628 -19.869 -17.068 1.00 68.12 111 ARG A C 1
ATOM 912 O O . ARG A 1 111 ? -0.915 -18.886 -17.226 1.00 68.12 111 ARG A O 1
ATOM 919 N N . GLY A 1 112 ? -1.479 -20.988 -17.774 1.00 67.88 112 GLY A N 1
ATOM 920 C CA . GLY A 1 112 ? -0.493 -21.164 -18.842 1.00 67.88 112 GLY A CA 1
ATOM 921 C C . GLY A 1 112 ? -0.396 -22.621 -19.302 1.00 67.88 112 GLY A C 1
ATOM 922 O O . GLY A 1 112 ? -0.724 -23.540 -18.553 1.00 67.88 112 GLY A O 1
ATOM 923 N N . SER A 1 113 ? 0.046 -22.846 -20.539 1.00 62.38 113 SER A N 1
ATOM 924 C CA . SER A 1 113 ? 0.189 -24.172 -21.161 1.00 62.38 113 SER A CA 1
ATOM 925 C C . SER A 1 113 ? 1.558 -24.808 -20.862 1.00 62.38 113 SER A C 1
ATOM 927 O O . SER A 1 113 ? 2.348 -25.059 -21.771 1.00 62.38 113 SER A O 1
ATOM 929 N N . GLY A 1 114 ? 1.870 -25.027 -19.582 1.00 63.09 114 GLY A N 1
ATOM 930 C CA . GLY A 1 114 ? 3.107 -25.672 -19.113 1.00 63.09 114 GLY A CA 1
ATOM 931 C C . GLY A 1 114 ? 2.849 -26.622 -17.938 1.00 63.09 114 GLY A C 1
ATOM 932 O O . GLY A 1 114 ? 1.749 -26.631 -17.390 1.00 63.09 114 GLY A O 1
ATOM 933 N N . ARG A 1 115 ? 3.844 -27.439 -17.543 1.00 51.19 115 ARG A N 1
ATOM 934 C CA . ARG A 1 115 ? 3.727 -28.348 -16.381 1.00 51.19 115 ARG A CA 1
ATOM 935 C C . ARG A 1 115 ? 3.331 -27.545 -15.136 1.00 51.19 115 ARG A C 1
ATOM 937 O O . ARG A 1 115 ? 4.084 -26.682 -14.691 1.00 51.19 115 ARG A O 1
ATOM 944 N N . GLN A 1 116 ? 2.140 -27.823 -14.615 1.00 50.12 116 GLN A N 1
ATOM 945 C CA . GLN A 1 116 ? 1.564 -27.131 -13.468 1.00 50.12 116 GLN A CA 1
ATOM 946 C C . GLN A 1 116 ? 2.272 -27.594 -12.192 1.00 50.12 116 GLN A C 1
ATOM 948 O O . GLN A 1 116 ? 2.132 -28.742 -11.782 1.00 50.12 116 GLN A O 1
ATOM 953 N N . PHE A 1 117 ? 3.029 -26.697 -11.568 1.00 49.84 117 PHE A N 1
ATOM 954 C CA . PHE A 1 117 ? 3.437 -26.841 -10.175 1.00 49.84 117 PHE A CA 1
ATOM 955 C C . PHE A 1 117 ? 2.584 -25.874 -9.354 1.00 49.84 117 PHE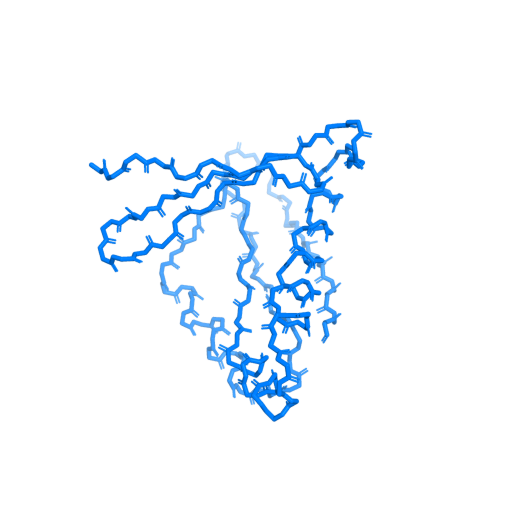 A C 1
ATOM 957 O O . PHE A 1 117 ? 2.539 -24.679 -9.651 1.00 49.84 117 PHE A O 1
ATOM 964 N N . GLU A 1 118 ? 1.874 -26.386 -8.351 1.00 43.94 118 GLU A N 1
ATOM 965 C CA . GLU A 1 118 ? 1.171 -25.560 -7.372 1.00 43.94 118 GLU A CA 1
ATOM 966 C C . GLU A 1 118 ? 2.227 -24.848 -6.514 1.00 43.94 118 GLU A C 1
ATOM 968 O O . GLU A 1 118 ? 2.958 -25.479 -5.751 1.00 43.94 118 GLU A O 1
ATOM 973 N N . VAL A 1 119 ? 2.380 -23.532 -6.692 1.00 42.47 119 VAL A N 1
ATOM 974 C CA . VAL A 1 119 ? 3.342 -22.735 -5.920 1.00 42.47 119 VAL A CA 1
ATOM 975 C C . VAL A 1 119 ? 2.609 -22.078 -4.756 1.00 42.47 119 VAL A C 1
ATOM 977 O O . VAL A 1 119 ? 1.862 -21.116 -4.933 1.00 42.47 119 VAL A O 1
ATOM 980 N N . LEU A 1 120 ? 2.842 -22.591 -3.548 1.00 36.44 120 LEU A N 1
ATOM 981 C CA . LEU A 1 120 ? 2.387 -21.973 -2.306 1.00 36.44 120 LEU A CA 1
ATOM 982 C C . LEU A 1 120 ? 3.346 -20.839 -1.920 1.00 36.44 120 LEU A C 1
ATOM 984 O O . LEU A 1 120 ? 4.468 -21.083 -1.475 1.00 36.44 120 LEU A O 1
ATOM 988 N N . TYR A 1 121 ? 2.906 -19.588 -2.059 1.00 38.12 121 TYR A N 1
ATOM 989 C CA . TYR A 1 121 ? 3.578 -18.455 -1.423 1.00 38.12 121 TYR A CA 1
ATOM 990 C C . TYR A 1 121 ? 3.042 -18.286 -0.000 1.00 38.12 121 TYR A C 1
ATOM 992 O O . TYR A 1 121 ? 2.006 -17.666 0.217 1.00 38.12 121 TYR A O 1
ATOM 1000 N N . PHE A 1 122 ? 3.767 -18.812 0.985 1.00 28.25 122 PHE A N 1
ATOM 1001 C CA . PHE A 1 122 ? 3.587 -18.395 2.372 1.00 28.25 122 PHE A CA 1
ATOM 1002 C C . PHE A 1 122 ? 4.363 -17.093 2.586 1.00 28.25 122 PHE A C 1
ATOM 1004 O O . PHE A 1 122 ? 5.593 -17.088 2.617 1.00 28.25 122 PHE A O 1
ATOM 1011 N N . SER A 1 123 ? 3.656 -15.974 2.728 1.00 30.67 123 SER A N 1
ATOM 1012 C CA . SER A 1 123 ? 4.200 -14.822 3.444 1.00 30.67 123 SER A CA 1
ATOM 1013 C C . SER A 1 123 ? 3.475 -14.725 4.776 1.00 30.67 123 SER A C 1
ATOM 1015 O O . SER A 1 123 ? 2.370 -14.187 4.850 1.00 30.67 123 SER A O 1
ATOM 1017 N N . GLU A 1 124 ? 4.080 -15.266 5.829 1.00 23.45 124 GLU A N 1
ATOM 1018 C CA . GLU A 1 124 ? 3.697 -14.879 7.180 1.00 23.45 124 GLU A CA 1
ATOM 1019 C C . GLU A 1 124 ? 4.003 -13.389 7.344 1.00 23.45 124 GLU A C 1
ATOM 1021 O O . GLU A 1 124 ? 5.152 -12.954 7.275 1.00 23.45 124 GLU A O 1
ATOM 1026 N N . ALA A 1 125 ? 2.958 -12.598 7.535 1.00 28.92 125 ALA A N 1
ATOM 1027 C CA . ALA A 1 125 ? 3.071 -11.262 8.082 1.00 28.92 125 ALA A CA 1
ATOM 1028 C C . ALA A 1 125 ? 2.090 -11.193 9.250 1.00 28.92 125 ALA A C 1
ATOM 1030 O O . ALA A 1 125 ? 0.896 -10.979 9.064 1.00 28.92 125 ALA A O 1
ATOM 1031 N N . LYS A 1 126 ? 2.604 -11.416 10.463 1.00 24.61 126 LYS A N 1
ATOM 1032 C CA . LYS A 1 126 ? 2.013 -10.786 11.641 1.00 24.61 126 LYS A CA 1
ATOM 1033 C C . LYS A 1 126 ? 2.377 -9.307 11.552 1.00 24.61 126 LYS A C 1
ATOM 1035 O O . LYS A 1 126 ? 3.564 -8.981 11.527 1.00 24.61 126 LYS A O 1
ATOM 1040 N N . VAL A 1 127 ? 1.367 -8.452 11.438 1.00 34.59 127 VAL A N 1
ATOM 1041 C CA . VAL A 1 127 ? 1.478 -7.043 11.828 1.00 34.59 127 VAL A CA 1
ATOM 1042 C C . VAL A 1 127 ? 0.977 -6.943 13.255 1.00 34.59 127 VAL A C 1
ATOM 1044 O O . VAL A 1 127 ? -0.078 -7.558 13.526 1.00 34.59 127 VAL A O 1
#

Radius of gyration: 17.36 Å; chains: 1; bounding box: 37×46×42 Å

InterPro domains:
  IPR004835 Chitin synthase [PTHR22914] (2-114)

pLDDT: mean 82.32, std 16.67, range [23.45, 96.31]

Foldseek 3Di:
DPAWDWDADQQGIKTWDQDPPRDIDIDDDGDCVRWPDDDVRVVVVVCCVVPVVVQVVPDDDPVVSVVCVLVDDDDDDDPPADDDPVVVVVQVVVCVVDVQDQDDDDFGFDDDDDDDDRDDDDDDDRD

Sequence (127 aa):
LKPPKKIITPYGGRISFIMPGKNRLTIHLKDKQKIRVRKRWSQVMYLYYLLGYRLMMKVDDEIRKEIISQNTFILTLDGDVDFSPQCVHLLVDLMKKDRRLGAACGRIHPRGSGRQFEVLYFSEAKV

Secondary structure (DSSP, 8-state):
-PPPEEEEETTEEEEEEE-GGGPEEEEEEE-TTTS-SSHHHHHHHHHIIIIIIIIITT---HHHHHHHHHT-------TT----HHHHHHHHHHHHH-TT-----PPP---SSS-------------

Organism: NCBI:txid637853